Protein AF-F6ZXH0-F1 (afdb_monomer_lite)

Organism: Ciona intestinalis (NCBI:txid7719)

Structure (mmCIF, N/CA/C/O backbone):
data_AF-F6ZXH0-F1
#
_entry.id   AF-F6ZXH0-F1
#
loop_
_atom_site.group_PDB
_atom_site.id
_atom_site.type_symbol
_atom_site.label_atom_id
_atom_site.label_alt_id
_atom_site.label_comp_id
_atom_site.label_asym_id
_atom_site.label_entity_id
_atom_site.label_seq_id
_atom_site.pdbx_PDB_ins_code
_atom_site.Cartn_x
_atom_site.Cartn_y
_atom_site.Cartn_z
_atom_site.occupancy
_atom_site.B_iso_or_equiv
_atom_site.auth_seq_id
_atom_site.auth_comp_id
_atom_site.auth_asym_id
_atom_site.auth_atom_id
_atom_site.pdbx_PDB_model_num
ATOM 1 N N . MET A 1 1 ? -51.325 -13.889 96.161 1.00 37.56 1 MET A N 1
ATOM 2 C CA . MET A 1 1 ? -52.382 -12.959 95.705 1.00 37.56 1 MET A CA 1
ATOM 3 C C . MET A 1 1 ? -51.745 -11.975 94.732 1.00 37.56 1 MET A C 1
ATOM 5 O O . MET A 1 1 ? -50.889 -11.212 95.138 1.00 37.56 1 MET A O 1
ATOM 9 N N . ILE A 1 2 ? -51.831 -12.298 93.442 1.00 33.78 2 ILE A N 1
ATOM 10 C CA . ILE A 1 2 ? -52.535 -11.530 92.397 1.00 33.78 2 ILE A CA 1
ATOM 11 C C . ILE A 1 2 ? -51.815 -10.229 92.013 1.00 33.78 2 ILE A C 1
ATOM 13 O O . ILE A 1 2 ? -51.919 -9.197 92.667 1.00 33.78 2 ILE A O 1
ATOM 17 N N . ASP A 1 3 ? -51.134 -10.343 90.876 1.00 36.78 3 ASP A N 1
ATOM 18 C CA . ASP A 1 3 ? -50.750 -9.292 89.943 1.00 36.78 3 ASP A CA 1
ATOM 19 C C . ASP A 1 3 ? -51.967 -8.467 89.486 1.00 36.78 3 ASP A C 1
ATOM 21 O O . ASP A 1 3 ? -52.966 -9.040 89.048 1.00 36.78 3 ASP A O 1
ATOM 25 N N . ARG A 1 4 ? -51.855 -7.132 89.552 1.00 37.38 4 ARG A N 1
ATOM 26 C CA . ARG A 1 4 ? -52.453 -6.188 88.589 1.00 37.38 4 ARG A CA 1
ATOM 27 C C . ARG A 1 4 ? -51.582 -4.931 88.486 1.00 37.38 4 ARG A C 1
ATOM 29 O O . ARG A 1 4 ? -51.862 -3.911 89.116 1.00 37.38 4 ARG A O 1
ATOM 36 N N . ARG A 1 5 ? -50.544 -4.962 87.643 1.00 39.25 5 ARG A N 1
ATOM 37 C CA . ARG A 1 5 ? -49.973 -3.724 87.074 1.00 39.25 5 ARG A CA 1
ATOM 38 C C . ARG A 1 5 ? -51.022 -3.036 86.200 1.00 39.25 5 ARG A C 1
ATOM 40 O O . ARG A 1 5 ? -51.391 -3.530 85.138 1.00 39.25 5 ARG A O 1
ATOM 47 N N . SER A 1 6 ? -51.496 -1.877 86.651 1.00 37.09 6 SER A N 1
ATOM 48 C CA . SER A 1 6 ? -52.386 -1.020 85.871 1.00 37.09 6 SER A CA 1
ATOM 49 C C . SER A 1 6 ? -51.636 -0.401 84.686 1.00 37.09 6 SER A C 1
ATOM 51 O O . SER A 1 6 ? -50.610 0.265 84.836 1.00 37.09 6 SER A O 1
ATOM 53 N N . LYS A 1 7 ? -52.175 -0.665 83.498 1.00 45.56 7 LYS A N 1
ATOM 54 C CA . LYS A 1 7 ? -51.788 -0.164 82.177 1.00 45.56 7 LYS A CA 1
ATOM 55 C C . LYS A 1 7 ? -51.922 1.370 82.158 1.00 45.56 7 LYS A C 1
ATOM 57 O O . LYS A 1 7 ? -53.038 1.878 82.207 1.00 45.56 7 LYS A O 1
ATOM 62 N N . LYS A 1 8 ? -50.822 2.123 82.033 1.00 41.47 8 LYS A N 1
ATOM 63 C CA . LYS A 1 8 ? -50.876 3.523 81.569 1.00 41.47 8 LYS A CA 1
ATOM 64 C C . LYS A 1 8 ? -50.443 3.568 80.109 1.00 41.47 8 LYS A C 1
ATOM 66 O O . LYS A 1 8 ? -49.284 3.344 79.782 1.00 41.47 8 LYS A O 1
ATOM 71 N N . SER A 1 9 ? -51.427 3.795 79.245 1.00 40.31 9 SER A N 1
ATOM 72 C CA . SER A 1 9 ? -51.267 4.027 77.814 1.00 40.31 9 SER A CA 1
ATOM 73 C C . SER A 1 9 ? -50.386 5.258 77.595 1.00 40.31 9 SER A C 1
ATOM 75 O O . SER A 1 9 ? -50.786 6.366 77.944 1.00 40.31 9 SER A O 1
ATOM 77 N N . GLY A 1 10 ? -49.185 5.071 77.048 1.00 42.03 10 GLY A N 1
ATOM 78 C CA . GLY A 1 10 ? -48.350 6.176 76.592 1.00 42.03 10 GLY A CA 1
ATOM 79 C C . GLY A 1 10 ? -48.995 6.828 75.373 1.00 42.03 10 GLY A C 1
ATOM 80 O O . GLY A 1 10 ? -49.080 6.210 74.316 1.00 42.03 10 GLY A O 1
ATOM 81 N N . GLN A 1 11 ? -49.471 8.063 75.515 1.00 43.41 11 GLN A N 1
ATOM 82 C CA . GLN A 1 11 ? -49.760 8.911 74.365 1.00 43.41 11 GLN A CA 1
ATOM 83 C C . GLN A 1 11 ? -48.425 9.293 73.728 1.00 43.41 11 GLN A C 1
ATOM 85 O O . GLN A 1 11 ? -47.619 10.017 74.307 1.00 43.41 11 GLN A O 1
ATOM 90 N N . VAL A 1 12 ? -48.178 8.763 72.536 1.00 46.53 12 VAL A N 1
ATOM 91 C CA . VAL A 1 12 ? -47.094 9.221 71.673 1.00 46.53 12 VAL A CA 1
ATOM 92 C C . VAL A 1 12 ? -47.451 10.646 71.241 1.00 46.53 12 VAL A C 1
ATOM 94 O O . VAL A 1 12 ? -48.442 10.848 70.544 1.00 46.53 12 VAL A O 1
ATOM 97 N N . CYS A 1 13 ? -46.683 11.645 71.686 1.00 43.19 13 CYS A N 1
ATOM 98 C CA . CYS A 1 13 ? -46.836 13.029 71.237 1.00 43.19 13 CYS A CA 1
ATOM 99 C C . CYS A 1 13 ? -46.564 13.114 69.730 1.00 43.19 13 CYS A C 1
ATOM 101 O O . CYS A 1 13 ? -45.414 13.142 69.290 1.00 43.19 13 CYS A O 1
ATOM 103 N N . MET A 1 14 ? -47.631 13.176 68.938 1.00 44.69 14 MET A N 1
ATOM 104 C CA . MET A 1 14 ? -47.572 13.449 67.509 1.00 44.69 14 MET A CA 1
ATOM 105 C C . MET A 1 14 ? -47.245 14.943 67.343 1.00 44.69 14 MET A C 1
ATOM 107 O O . MET A 1 14 ? -48.112 15.803 67.478 1.00 44.69 14 MET A O 1
ATOM 111 N N . ARG A 1 15 ? -45.959 15.280 67.173 1.00 58.59 15 ARG A N 1
ATOM 112 C CA . ARG A 1 15 ? -45.514 16.667 66.959 1.00 58.59 15 ARG A CA 1
ATOM 113 C C . ARG A 1 15 ? -46.148 17.195 65.668 1.00 58.59 15 ARG A C 1
ATOM 115 O O . ARG A 1 15 ? -45.876 16.660 64.598 1.00 58.59 15 ARG A O 1
ATOM 122 N N . SER A 1 16 ? -46.978 18.234 65.776 1.00 54.34 16 SER A N 1
ATOM 123 C CA . SER A 1 16 ? -47.500 18.978 64.623 1.00 54.34 16 SER A CA 1
ATOM 124 C C . SER A 1 16 ? -46.324 19.551 63.828 1.00 54.34 16 SER A C 1
ATOM 126 O O . SER A 1 16 ? -45.553 20.365 64.338 1.00 54.34 16 SER A O 1
ATOM 128 N N . LEU A 1 17 ? -46.136 19.068 62.603 1.00 61.69 17 LEU A N 1
ATOM 129 C CA . LEU A 1 17 ? -45.121 19.573 61.685 1.00 61.69 17 LEU A CA 1
ATOM 130 C C . LEU A 1 17 ? -45.626 20.906 61.110 1.00 61.69 17 LEU A C 1
ATOM 132 O O . LEU A 1 17 ? -46.666 20.947 60.462 1.00 61.69 17 LEU A O 1
ATOM 136 N N . ASN A 1 18 ? -44.906 22.005 61.361 1.00 77.44 18 ASN A N 1
ATOM 137 C CA . ASN A 1 18 ? -45.219 23.321 60.788 1.00 77.44 18 ASN A CA 1
ATOM 138 C C . ASN A 1 18 ? -45.098 23.267 59.247 1.00 77.44 18 ASN A C 1
ATOM 140 O O . ASN A 1 18 ? -44.244 22.549 58.727 1.00 77.44 18 ASN A O 1
ATOM 144 N N . LEU A 1 19 ? -45.904 24.051 58.521 1.00 79.06 19 LEU A N 1
ATOM 145 C CA . LEU A 1 19 ? -45.857 24.208 57.062 1.00 79.06 19 LEU A CA 1
ATOM 146 C C . LEU A 1 19 ? -44.428 24.446 56.538 1.00 79.06 19 LEU A C 1
ATOM 148 O O . LEU A 1 19 ? -44.027 23.831 55.554 1.00 79.06 19 LEU A O 1
ATOM 152 N N . ASN A 1 20 ? -43.620 25.235 57.255 1.00 77.38 20 ASN A N 1
ATOM 153 C CA . ASN A 1 20 ? -42.203 25.455 56.927 1.00 77.38 20 ASN A CA 1
ATOM 154 C C . ASN A 1 20 ? -41.361 24.173 57.045 1.00 77.38 20 ASN A C 1
ATOM 156 O O . ASN A 1 20 ? -40.460 23.939 56.244 1.00 77.38 20 ASN A O 1
ATOM 160 N N . SER A 1 21 ? -41.672 23.317 58.023 1.00 81.12 21 SER A N 1
ATOM 161 C CA . SER A 1 21 ? -41.010 22.022 58.206 1.00 81.12 21 SER A CA 1
ATOM 162 C C . SER A 1 21 ? -41.387 21.035 57.100 1.00 81.12 21 SER A C 1
ATOM 164 O O . SER A 1 21 ? -40.547 20.239 56.696 1.00 81.12 21 SER A O 1
ATOM 166 N N . LEU A 1 22 ? -42.621 21.094 56.588 1.00 84.56 22 LEU A N 1
ATOM 167 C CA . LEU A 1 22 ? -43.062 20.280 55.453 1.00 84.56 22 LEU A CA 1
ATOM 168 C C . LEU A 1 22 ? -42.420 20.754 54.137 1.00 84.56 22 LEU A C 1
ATOM 170 O O . LEU A 1 22 ? -41.945 19.932 53.359 1.00 84.56 22 LEU A O 1
ATOM 174 N N . LEU A 1 23 ? -42.336 22.073 53.927 1.00 86.25 23 LEU A N 1
ATOM 175 C CA . LEU A 1 23 ? -41.650 22.693 52.786 1.00 86.25 23 LEU A CA 1
ATOM 176 C C . LEU A 1 23 ? -40.163 22.317 52.728 1.00 86.25 23 LEU A C 1
ATOM 178 O O . LEU A 1 23 ? -39.671 21.963 51.659 1.00 86.25 23 LEU A O 1
ATOM 182 N N . LEU A 1 24 ? -39.460 22.325 53.867 1.00 85.69 24 LEU A N 1
ATOM 183 C CA . LEU A 1 24 ? -38.062 21.886 53.939 1.00 85.69 24 LEU A CA 1
ATOM 184 C C . LEU A 1 24 ? -37.903 20.405 53.587 1.00 85.69 24 LEU A C 1
ATOM 186 O O . LEU A 1 24 ? -36.995 20.053 52.839 1.00 85.69 24 LEU A O 1
ATOM 190 N N . VAL A 1 25 ? -38.794 19.540 54.080 1.00 86.94 25 VAL A N 1
ATOM 191 C CA . VAL A 1 25 ? -38.765 18.106 53.751 1.00 86.94 25 VAL A CA 1
ATOM 192 C C . VAL A 1 25 ? -38.998 17.888 52.255 1.00 86.94 25 VAL A C 1
ATOM 194 O O . VAL A 1 25 ? -38.256 17.133 51.634 1.00 86.94 25 VAL A O 1
ATOM 197 N N . LEU A 1 26 ? -39.967 18.581 51.651 1.00 87.00 26 LEU A N 1
ATOM 198 C CA . LEU A 1 26 ? -40.228 18.497 50.211 1.00 87.00 26 LEU A CA 1
ATOM 199 C C . LEU A 1 26 ? -39.053 19.015 49.373 1.00 87.00 26 LEU A C 1
ATOM 201 O O . LEU A 1 26 ? -38.702 18.383 48.380 1.00 87.00 26 LEU A O 1
ATOM 205 N N . PHE A 1 27 ? -38.411 20.112 49.783 1.00 87.62 27 PHE A N 1
ATOM 206 C CA . PHE A 1 27 ? -37.230 20.647 49.101 1.00 87.62 27 PHE A CA 1
ATOM 207 C C . PHE A 1 27 ? -36.048 19.673 49.172 1.00 87.62 27 PHE A C 1
ATOM 209 O O . PHE A 1 27 ? -35.413 19.395 48.161 1.00 87.62 27 PHE A O 1
ATOM 216 N N . VAL A 1 28 ? -35.793 19.090 50.347 1.00 87.00 28 VAL A N 1
ATOM 217 C CA . VAL A 1 28 ? -34.741 18.079 50.536 1.00 87.00 28 VAL A CA 1
ATOM 218 C C . VAL A 1 28 ? -35.021 16.843 49.685 1.00 87.00 28 VAL A C 1
ATOM 220 O O . VAL A 1 28 ? -34.109 16.354 49.027 1.00 87.00 28 VAL A O 1
ATOM 223 N N . LEU A 1 29 ? -36.267 16.359 49.651 1.00 85.62 29 LEU A N 1
ATOM 224 C CA . LEU A 1 29 ? -36.657 15.226 48.809 1.00 85.62 29 LEU A CA 1
ATOM 225 C C . LEU A 1 29 ? -36.516 15.548 47.318 1.00 85.62 29 LEU A C 1
ATOM 227 O O . LEU A 1 29 ? -35.994 14.717 46.584 1.00 85.62 29 LEU A O 1
ATOM 231 N N . ALA A 1 30 ? -36.909 16.744 46.873 1.00 84.88 30 ALA A N 1
ATOM 232 C CA . ALA A 1 30 ? -36.734 17.178 45.488 1.00 84.88 30 ALA A CA 1
ATOM 233 C C . ALA A 1 30 ? -35.248 17.239 45.097 1.00 84.88 30 ALA A C 1
ATOM 235 O O . ALA A 1 30 ? -34.864 16.668 44.080 1.00 84.88 30 ALA A O 1
ATOM 236 N N . VAL A 1 31 ? -34.394 17.819 45.947 1.00 82.62 31 VAL A N 1
ATOM 237 C CA . VAL A 1 31 ? -32.934 17.852 45.743 1.00 82.62 31 VAL A CA 1
ATOM 238 C C . VAL A 1 31 ? -32.338 16.440 45.732 1.00 82.62 31 VAL A C 1
ATOM 240 O O . VAL A 1 31 ? -31.474 16.140 44.912 1.00 82.62 31 VAL A O 1
ATOM 243 N N . PHE A 1 32 ? -32.810 15.540 46.600 1.00 78.88 32 PHE A N 1
ATOM 244 C CA . PHE A 1 32 ? -32.364 14.143 46.631 1.00 78.88 32 PHE A CA 1
ATOM 245 C C . PHE A 1 32 ? -32.786 13.381 45.365 1.00 78.88 32 PHE A C 1
ATOM 247 O O . PHE A 1 32 ? -32.007 12.597 44.817 1.00 78.88 32 PHE A O 1
ATOM 254 N N . VAL A 1 33 ? -33.998 13.644 44.866 1.00 74.12 33 VAL A N 1
ATOM 255 C CA . VAL A 1 33 ? -34.505 13.106 43.598 1.00 74.12 33 VAL A CA 1
ATOM 256 C C . VAL A 1 33 ? -33.671 13.634 42.430 1.00 74.12 33 VAL A C 1
ATOM 258 O O . VAL A 1 33 ? -33.213 12.830 41.621 1.00 74.12 33 VAL A O 1
ATOM 261 N N . GLU A 1 34 ? -33.377 14.930 42.354 1.00 70.56 34 GLU A N 1
ATOM 262 C CA . GLU A 1 34 ? -32.503 15.493 41.313 1.00 70.56 34 GLU A CA 1
ATOM 263 C C . GLU A 1 34 ? -31.079 14.920 41.371 1.00 70.56 34 GLU A C 1
ATOM 265 O O . GLU A 1 34 ? -30.525 14.523 40.344 1.00 70.56 34 GLU A O 1
ATOM 270 N N . TY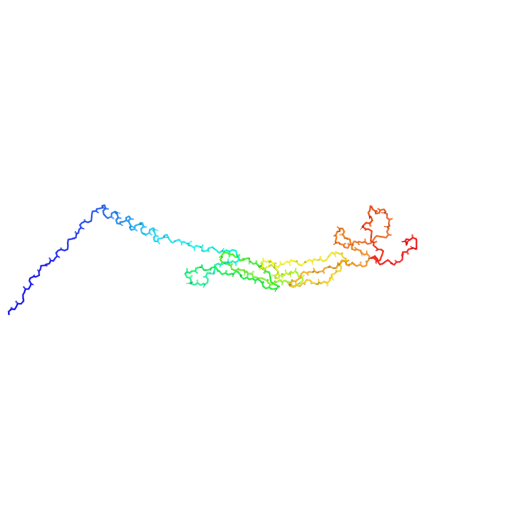R A 1 35 ? -30.517 14.771 42.574 1.00 67.69 35 TYR A N 1
ATOM 271 C CA . TYR A 1 35 ? -29.199 14.169 42.776 1.00 67.69 35 TYR A CA 1
ATOM 272 C C . TYR A 1 35 ? -29.161 12.699 42.331 1.00 67.69 35 TYR A C 1
ATOM 274 O O . TYR A 1 35 ? -28.251 12.294 41.608 1.00 67.69 35 TYR A O 1
ATOM 282 N N . SER A 1 36 ? -30.178 11.907 42.684 1.00 68.88 36 SER A N 1
ATOM 283 C CA . SER A 1 36 ? -30.280 10.495 42.277 1.00 68.88 36 SER A CA 1
ATOM 284 C C . SER A 1 36 ? -30.507 10.300 40.769 1.00 68.88 36 SER A C 1
ATOM 286 O O . SER A 1 36 ? -30.068 9.294 40.210 1.00 68.88 36 SER A O 1
ATOM 288 N N . ASN A 1 37 ? -31.121 11.277 40.091 1.00 62.72 37 ASN A N 1
ATOM 289 C CA . ASN A 1 37 ? -31.284 11.285 38.633 1.00 62.72 37 ASN A CA 1
ATOM 290 C C . ASN A 1 37 ? -30.023 11.756 37.887 1.00 62.72 37 ASN A C 1
ATOM 292 O O . ASN A 1 37 ? -29.866 11.470 36.697 1.00 62.72 37 ASN A O 1
ATOM 296 N N . SER A 1 38 ? -29.085 12.418 38.569 1.00 61.69 38 SER A N 1
ATOM 297 C CA . SER A 1 38 ? -27.783 12.785 38.009 1.00 61.69 38 SER A CA 1
ATOM 298 C C . SER A 1 38 ? -26.814 11.595 38.017 1.00 61.69 38 SER A C 1
ATOM 300 O O . SER A 1 38 ? -25.806 11.581 38.711 1.00 61.69 38 SER A O 1
ATOM 302 N N . SER A 1 39 ? -27.098 10.553 37.229 1.00 62.09 39 SER A N 1
ATOM 303 C CA . SER A 1 39 ? -26.085 9.527 36.944 1.00 62.09 39 SER A CA 1
ATOM 304 C C . SER A 1 39 ? -24.968 10.162 36.107 1.00 62.09 39 SER A C 1
ATOM 306 O O . SER A 1 39 ? -25.207 10.485 34.938 1.00 62.09 39 SER A O 1
ATOM 308 N N . PRO A 1 40 ? -23.734 10.331 36.624 1.00 56.81 40 PRO A N 1
ATOM 309 C CA . PRO A 1 40 ? -22.645 10.783 35.787 1.00 56.81 40 PRO A CA 1
ATOM 310 C C . PRO A 1 40 ? -22.318 9.630 34.841 1.00 56.81 40 PRO A C 1
ATOM 312 O O . PRO A 1 40 ? -21.764 8.603 35.238 1.00 56.81 40 PRO A O 1
ATOM 315 N N . SER A 1 41 ? -22.673 9.781 33.566 1.00 58.88 41 SER A N 1
ATOM 316 C CA . SER A 1 41 ? -22.161 8.931 32.498 1.00 58.88 41 SER A CA 1
ATOM 317 C C . SER A 1 41 ? -20.645 9.142 32.416 1.00 58.88 41 SER A C 1
ATOM 319 O O . SER A 1 41 ? -20.158 9.929 31.605 1.00 58.88 41 SER A O 1
ATOM 321 N N . TYR A 1 42 ? -19.882 8.432 33.251 1.00 61.16 42 TYR A N 1
ATOM 322 C CA . TYR A 1 42 ? -18.433 8.299 33.119 1.00 61.16 42 TYR A CA 1
ATOM 323 C C . TYR A 1 42 ? -18.161 7.490 31.845 1.00 61.16 42 TYR A C 1
ATOM 325 O O . TYR A 1 42 ? -17.951 6.272 31.864 1.00 61.16 42 TYR A O 1
ATOM 333 N N . ALA A 1 43 ? -18.272 8.148 30.692 1.00 66.25 43 ALA A N 1
ATOM 334 C CA . ALA A 1 43 ? -17.843 7.599 29.422 1.00 66.25 43 ALA A CA 1
ATOM 335 C C . ALA A 1 43 ? -16.322 7.451 29.509 1.00 66.25 43 ALA A C 1
ATOM 337 O O . ALA A 1 43 ? -15.582 8.424 29.379 1.00 66.25 43 ALA A O 1
ATOM 338 N N . VAL A 1 44 ? -15.861 6.237 29.814 1.00 76.12 44 VAL A N 1
ATOM 339 C CA . VAL A 1 44 ? -14.433 5.936 29.882 1.00 76.12 44 VAL A CA 1
ATOM 340 C C . VAL A 1 44 ? -13.833 6.208 28.510 1.00 76.12 44 VAL A C 1
ATOM 342 O O . VAL A 1 44 ? -14.266 5.644 27.506 1.00 76.12 44 VAL A O 1
ATOM 345 N N . ARG A 1 45 ? -12.864 7.123 28.479 1.00 86.81 45 ARG A N 1
ATOM 346 C CA . ARG A 1 45 ? -12.124 7.485 27.277 1.00 86.81 45 ARG A CA 1
ATOM 347 C C . ARG A 1 45 ? -10.769 6.800 27.323 1.00 86.81 45 ARG A C 1
ATOM 349 O O . ARG A 1 45 ? -9.995 7.006 28.253 1.00 86.81 45 ARG A O 1
ATOM 356 N N . CYS A 1 46 ? -10.494 5.997 26.312 1.00 89.19 46 CYS A N 1
ATOM 357 C CA . CYS A 1 46 ? -9.277 5.223 26.197 1.00 89.19 46 CYS A CA 1
ATOM 358 C C . CYS A 1 46 ? -8.166 5.991 25.468 1.00 89.19 46 CYS A C 1
ATOM 360 O O . CYS A 1 46 ? -8.449 6.804 24.575 1.00 89.19 46 CYS A O 1
ATOM 362 N N . PRO A 1 47 ? -6.894 5.742 25.831 1.00 91.44 47 PRO A N 1
ATOM 363 C CA . PRO A 1 47 ? -5.751 6.262 25.092 1.00 91.44 47 PRO A CA 1
ATOM 364 C C . PRO A 1 47 ? -5.692 5.669 23.676 1.00 91.44 47 PRO A C 1
ATOM 366 O O . PRO A 1 47 ? -6.366 4.689 23.355 1.00 91.44 47 PRO A O 1
ATOM 369 N N . ARG A 1 48 ? -4.868 6.262 22.802 1.00 89.88 48 ARG A N 1
ATOM 370 C CA . ARG A 1 48 ? -4.669 5.747 21.437 1.00 89.88 48 ARG A CA 1
ATOM 371 C C . ARG A 1 48 ? -4.181 4.297 21.474 1.00 89.88 48 ARG A C 1
ATOM 373 O O . ARG A 1 48 ? -3.303 3.960 22.260 1.00 89.88 48 ARG A O 1
ATOM 380 N N . GLY A 1 49 ? -4.734 3.468 20.591 1.00 89.44 49 GLY A N 1
ATOM 381 C CA . GLY A 1 49 ? -4.434 2.036 20.553 1.00 89.44 49 GLY A CA 1
ATOM 382 C C . GLY A 1 49 ? -5.256 1.197 21.533 1.00 89.44 49 GLY A C 1
ATOM 383 O O . GLY A 1 49 ? -4.994 0.002 21.634 1.00 89.44 49 GLY A O 1
ATOM 384 N N . TYR A 1 50 ? -6.254 1.788 22.203 1.00 91.75 50 TYR A N 1
ATOM 385 C CA . TYR A 1 50 ? -7.199 1.083 23.063 1.00 91.75 50 TYR A CA 1
ATOM 386 C C . TYR A 1 50 ? -8.645 1.524 22.796 1.00 91.75 50 TYR A C 1
ATOM 388 O O . TYR A 1 50 ? -8.890 2.673 22.424 1.00 91.75 50 TYR A O 1
ATOM 396 N N . TYR A 1 51 ? -9.601 0.631 23.052 1.00 90.12 51 TYR A N 1
ATOM 397 C CA . TYR A 1 51 ? -11.038 0.901 22.991 1.00 90.12 51 TYR A CA 1
ATOM 398 C C . TYR A 1 51 ? -11.760 0.338 24.217 1.00 90.12 51 TYR A C 1
ATOM 400 O O . TYR A 1 51 ? -11.239 -0.511 24.937 1.00 90.12 51 TYR A O 1
ATOM 408 N N . THR A 1 52 ? -12.974 0.811 24.473 1.00 88.56 52 THR A N 1
ATOM 409 C CA . THR A 1 52 ? -13.836 0.272 25.527 1.00 88.56 52 THR A CA 1
ATOM 410 C C . THR A 1 52 ? -14.669 -0.871 24.963 1.00 88.56 52 THR A C 1
ATOM 412 O O . THR A 1 52 ? -15.507 -0.649 24.084 1.00 88.56 52 THR A O 1
ATOM 415 N N . ASN A 1 53 ? -14.492 -2.079 25.496 1.00 82.56 53 ASN A N 1
ATOM 416 C CA . ASN A 1 53 ? -15.350 -3.208 25.153 1.00 82.56 53 ASN A CA 1
ATOM 417 C C . ASN A 1 53 ? -16.660 -3.132 25.959 1.00 82.56 53 ASN A C 1
ATOM 419 O O . ASN A 1 53 ? -16.638 -3.131 27.188 1.00 82.56 53 ASN A O 1
ATOM 423 N N . ARG A 1 54 ? -17.805 -3.055 25.268 1.00 71.62 54 ARG A N 1
ATOM 424 C CA . ARG A 1 54 ? -19.145 -3.035 25.889 1.00 71.62 54 ARG A CA 1
ATOM 425 C C . ARG A 1 54 ? -19.703 -4.435 26.173 1.00 71.62 54 ARG A C 1
ATOM 427 O O . ARG A 1 54 ? -20.755 -4.539 26.789 1.00 71.62 54 ARG A O 1
ATOM 434 N N . ALA A 1 55 ? -19.029 -5.489 25.710 1.00 66.88 55 ALA A N 1
ATOM 435 C CA . ALA A 1 55 ? -19.518 -6.865 25.767 1.00 66.88 55 ALA A CA 1
ATOM 436 C C . ALA A 1 55 ? -19.387 -7.524 27.150 1.00 66.88 55 ALA A C 1
ATOM 438 O O . ALA A 1 55 ? -19.983 -8.572 27.371 1.00 66.88 55 ALA A O 1
ATOM 439 N N . HIS A 1 56 ? -18.650 -6.926 28.090 1.00 55.12 56 HIS A N 1
ATOM 440 C CA . HIS A 1 56 ? -18.595 -7.420 29.463 1.00 55.12 56 HIS A CA 1
ATOM 441 C C . HIS A 1 56 ? -19.485 -6.568 30.363 1.00 55.12 56 HIS A C 1
ATOM 443 O O . HIS A 1 56 ? -19.305 -5.354 30.452 1.00 55.12 56 HIS A O 1
ATOM 449 N N . SER A 1 57 ? -20.386 -7.228 31.093 1.00 54.62 57 SER A N 1
ATOM 450 C CA . SER A 1 57 ? -21.144 -6.705 32.240 1.00 54.62 57 SER A CA 1
ATOM 451 C C . SER A 1 57 ? -20.241 -6.322 33.427 1.00 54.62 57 SER A C 1
ATOM 453 O O . SER A 1 57 ? -20.641 -6.416 34.586 1.00 54.62 57 SER A O 1
ATOM 455 N N . ASP A 1 58 ? -18.988 -5.965 33.152 1.00 60.06 58 ASP A N 1
ATOM 456 C CA . ASP A 1 58 ? -18.003 -5.570 34.134 1.00 60.06 58 ASP A CA 1
ATOM 457 C C . ASP A 1 58 ? -18.209 -4.078 34.403 1.00 60.06 58 ASP A C 1
ATOM 459 O O . ASP A 1 58 ? -18.074 -3.222 33.524 1.00 60.06 58 ASP A O 1
ATOM 463 N N . VAL A 1 59 ? -18.579 -3.772 35.643 1.00 60.97 59 VAL A N 1
ATOM 464 C CA . VAL A 1 59 ? -18.864 -2.420 36.151 1.00 60.97 59 VAL A CA 1
ATOM 465 C C . VAL A 1 59 ? -17.677 -1.472 35.915 1.00 60.97 59 VAL A C 1
ATOM 467 O O . VAL A 1 59 ? -17.832 -0.251 35.861 1.00 60.97 59 VAL A O 1
ATOM 470 N N . ARG A 1 60 ? -16.480 -2.023 35.689 1.00 63.91 60 ARG A N 1
ATOM 471 C CA . ARG A 1 60 ? -15.308 -1.285 35.228 1.00 63.91 60 ARG A CA 1
ATOM 472 C C . ARG A 1 60 ? -15.205 -1.390 33.708 1.00 63.91 60 ARG A C 1
ATOM 474 O O . ARG A 1 60 ? -14.591 -2.314 33.187 1.00 63.91 60 ARG A O 1
ATOM 481 N N . ARG A 1 61 ? -15.746 -0.394 32.998 1.00 67.00 61 ARG A N 1
ATOM 482 C CA . ARG A 1 61 ? -15.427 -0.121 31.582 1.00 67.00 61 ARG A CA 1
ATOM 483 C C . ARG A 1 61 ? -13.900 -0.026 31.436 1.00 67.00 61 ARG A C 1
ATOM 485 O O . ARG A 1 61 ? -13.316 1.008 31.748 1.00 67.00 61 ARG A O 1
ATOM 492 N N . ARG A 1 62 ? -13.243 -1.120 31.043 1.00 78.94 62 ARG A N 1
ATOM 493 C CA . ARG A 1 62 ? -11.783 -1.193 30.888 1.00 78.94 62 ARG A CA 1
ATOM 494 C C . ARG A 1 62 ? -11.394 -0.949 29.436 1.00 78.94 62 ARG A C 1
ATOM 496 O O . ARG A 1 62 ? -12.061 -1.408 28.510 1.00 78.94 62 ARG A O 1
ATOM 503 N N . CYS A 1 63 ? -10.282 -0.245 29.265 1.00 87.88 63 CYS A N 1
ATOM 504 C CA . CYS A 1 63 ? -9.648 -0.057 27.972 1.00 87.88 63 CYS A CA 1
ATOM 505 C C . CYS A 1 63 ? -8.907 -1.332 27.575 1.00 87.88 63 CYS A C 1
ATOM 507 O O . CYS A 1 63 ? -7.991 -1.762 28.273 1.00 87.88 63 CYS A O 1
ATOM 509 N N . VAL A 1 64 ? -9.305 -1.921 26.454 1.00 90.50 64 VAL A N 1
ATOM 510 C CA . VAL A 1 64 ? -8.670 -3.096 25.854 1.00 90.50 64 VAL A CA 1
ATOM 511 C C . VAL A 1 64 ? -7.850 -2.673 24.634 1.00 90.50 64 VAL A C 1
ATOM 513 O O . VAL A 1 64 ? -8.241 -1.725 23.948 1.00 90.50 64 VAL A O 1
ATOM 516 N N . PRO A 1 65 ? -6.692 -3.306 24.376 1.00 91.88 65 PRO A N 1
ATOM 517 C CA . PRO A 1 65 ? -5.856 -2.951 23.238 1.00 91.88 65 PRO A CA 1
ATOM 518 C C . PRO A 1 65 ? -6.582 -3.250 21.927 1.00 91.88 65 PRO A C 1
ATOM 520 O O . PRO A 1 65 ? -7.275 -4.258 21.803 1.00 91.88 65 PRO A O 1
ATOM 523 N N . CYS A 1 66 ? -6.401 -2.378 20.941 1.00 92.44 66 CYS A N 1
ATOM 524 C CA . CYS A 1 66 ? -6.957 -2.577 19.611 1.00 92.44 66 CYS A CA 1
ATOM 525 C C . CYS A 1 66 ? -6.303 -3.776 18.923 1.00 92.44 66 CYS A C 1
ATOM 527 O O . CYS A 1 66 ? -5.079 -3.959 18.976 1.00 92.44 66 CYS A O 1
ATOM 529 N N . TYR A 1 67 ? -7.109 -4.526 18.185 1.00 91.69 67 TYR A N 1
ATOM 530 C CA . TYR A 1 67 ? -6.645 -5.585 17.314 1.00 91.69 67 TYR A CA 1
ATOM 531 C C . TYR A 1 67 ? -5.690 -5.038 16.242 1.00 91.69 67 TYR A C 1
ATOM 533 O O . TYR A 1 67 ? -5.890 -3.950 15.683 1.00 91.69 67 TYR A O 1
ATOM 541 N N . ARG A 1 68 ? -4.627 -5.802 15.966 1.00 91.75 68 ARG A N 1
ATOM 542 C CA . ARG A 1 68 ? -3.625 -5.508 14.934 1.00 91.75 68 ARG A CA 1
ATOM 543 C C . ARG A 1 68 ? -3.847 -6.443 13.757 1.00 91.75 68 ARG A C 1
ATOM 545 O O . ARG A 1 68 ? -3.878 -7.656 13.943 1.00 91.75 68 ARG A O 1
ATOM 552 N N . CYS A 1 69 ? -3.967 -5.881 12.557 1.00 91.94 69 CYS A N 1
ATOM 553 C CA . CYS A 1 69 ? -4.177 -6.694 11.367 1.00 91.94 69 CYS A CA 1
ATOM 554 C C . CYS A 1 69 ? -2.937 -7.555 11.062 1.00 91.94 69 CYS A C 1
ATOM 556 O O . CYS A 1 69 ? -1.813 -7.047 11.147 1.00 91.94 69 CYS A O 1
ATOM 558 N N . PRO A 1 70 ? -3.124 -8.843 10.726 1.00 91.12 70 PRO A N 1
ATOM 559 C CA . PRO A 1 70 ? -2.028 -9.731 10.355 1.00 91.12 70 PRO A CA 1
ATOM 560 C C . PRO A 1 70 ? -1.483 -9.423 8.949 1.00 91.12 70 PRO A C 1
ATOM 562 O O . PRO A 1 70 ? -2.030 -8.609 8.206 1.00 91.12 70 PRO A O 1
ATOM 565 N N . SER A 1 71 ? -0.403 -10.109 8.564 1.00 89.75 71 SER A N 1
ATOM 566 C CA . SER A 1 71 ? 0.161 -10.038 7.208 1.00 89.75 71 SER A CA 1
ATOM 567 C C . SER A 1 71 ? -0.859 -10.326 6.128 1.00 89.75 71 SER A C 1
ATOM 569 O O . SER A 1 71 ? -1.565 -11.326 6.199 1.00 89.75 71 SER A O 1
ATOM 571 N N . GLY A 1 72 ? -0.886 -9.475 5.103 1.00 91.50 72 GLY A N 1
ATOM 572 C CA . GLY A 1 72 ? -1.841 -9.600 4.009 1.00 91.50 72 GLY A CA 1
ATOM 573 C C . GLY A 1 72 ? -3.221 -9.031 4.317 1.00 91.50 72 GLY A C 1
ATOM 574 O O . GLY A 1 72 ? -4.111 -9.150 3.479 1.00 91.50 72 GLY A O 1
ATOM 575 N N . TYR A 1 73 ? -3.398 -8.398 5.481 1.00 93.94 73 TYR A N 1
ATOM 576 C CA . TYR A 1 73 ? -4.633 -7.730 5.868 1.00 93.94 73 TYR A CA 1
ATOM 577 C C . TYR A 1 73 ? -4.392 -6.248 6.144 1.00 93.94 73 TYR A C 1
ATOM 579 O O . TYR A 1 73 ? -3.438 -5.858 6.817 1.00 93.94 73 TYR A O 1
ATOM 587 N N . GLY A 1 74 ? -5.304 -5.419 5.652 1.00 93.50 74 GLY A N 1
ATOM 588 C CA . GLY A 1 74 ? -5.332 -3.985 5.898 1.00 93.50 74 GLY A CA 1
ATOM 589 C C . GLY A 1 74 ? -6.460 -3.588 6.842 1.00 93.50 74 GLY A C 1
ATOM 590 O O . GLY A 1 74 ? -7.429 -4.317 7.041 1.00 93.50 74 GLY A O 1
ATOM 591 N N . VAL A 1 75 ? -6.357 -2.394 7.419 1.00 94.12 75 VAL A N 1
ATOM 592 C CA . VAL A 1 75 ? -7.436 -1.801 8.218 1.00 94.12 75 VAL A CA 1
ATOM 593 C C . VAL A 1 75 ? -8.591 -1.371 7.311 1.00 94.12 75 VAL A C 1
ATOM 595 O O . VAL A 1 75 ? -8.478 -0.390 6.581 1.00 94.12 75 VAL A O 1
ATOM 598 N N . ARG A 1 76 ? -9.746 -2.029 7.428 1.00 95.00 76 ARG A N 1
ATOM 599 C CA . ARG A 1 76 ? -10.997 -1.584 6.795 1.00 95.00 76 ARG A CA 1
ATOM 600 C C . ARG A 1 76 ? -11.664 -0.478 7.603 1.00 95.00 76 ARG A C 1
ATOM 602 O O . ARG A 1 76 ? -12.116 0.529 7.047 1.00 95.00 76 ARG A O 1
ATOM 609 N N . ARG A 1 77 ? -11.718 -0.661 8.929 1.00 93.75 77 ARG A N 1
ATOM 610 C CA . ARG A 1 77 ? -12.219 0.330 9.892 1.00 93.75 77 ARG A CA 1
ATOM 611 C C . ARG A 1 77 ? -11.214 0.510 11.029 1.00 93.75 77 ARG A C 1
ATOM 613 O O . ARG A 1 77 ? -10.798 -0.491 11.613 1.00 93.75 77 ARG A O 1
ATOM 620 N N . PRO A 1 78 ? -10.814 1.754 11.335 1.00 92.88 78 PRO A N 1
ATOM 621 C CA . PRO A 1 78 ? -9.859 2.015 12.399 1.00 92.88 78 PRO A CA 1
ATOM 622 C C . PRO A 1 78 ? -10.474 1.742 13.771 1.00 92.88 78 PRO A C 1
ATOM 624 O O . PRO A 1 78 ? -11.688 1.844 13.953 1.00 92.88 78 PRO A O 1
ATOM 627 N N . CYS A 1 79 ? -9.609 1.459 14.740 1.00 92.44 79 CYS A N 1
ATOM 628 C CA . CYS A 1 79 ? -10.001 1.398 16.137 1.00 92.44 79 CYS A CA 1
ATOM 629 C C . CYS A 1 79 ? -10.524 2.761 16.615 1.00 92.44 79 CYS A C 1
ATOM 631 O O . CYS A 1 79 ? -9.929 3.806 16.333 1.00 92.44 79 CYS A O 1
ATOM 633 N N . GLY A 1 80 ? -11.638 2.739 17.338 1.00 90.94 80 GLY A N 1
ATOM 634 C CA . GLY A 1 80 ? -12.284 3.907 17.924 1.00 90.94 80 GLY A CA 1
ATOM 635 C C . GLY A 1 80 ? -12.306 3.833 19.448 1.00 90.94 80 GLY A C 1
ATOM 636 O O . GLY A 1 80 ? -11.713 2.957 20.058 1.00 90.94 80 GLY A O 1
ATOM 637 N N . GLN A 1 81 ? -13.040 4.740 20.089 1.00 89.75 81 GLN A N 1
ATOM 638 C CA . GLN A 1 81 ? -13.197 4.731 21.552 1.00 89.75 81 GLN A CA 1
ATOM 639 C C . GLN A 1 81 ? -14.048 3.559 22.066 1.00 89.75 81 GLN A C 1
ATOM 641 O O . GLN A 1 81 ? -13.898 3.140 23.211 1.00 89.75 81 GLN A O 1
ATOM 646 N N . PHE A 1 82 ? -14.934 3.024 21.223 1.00 87.81 82 PHE A N 1
ATOM 647 C CA . PHE A 1 82 ? -15.910 1.986 21.584 1.00 87.81 82 PHE A CA 1
ATOM 648 C C . PHE A 1 82 ? -15.971 0.839 20.570 1.00 87.81 82 PHE A C 1
ATOM 650 O O . PHE A 1 82 ? -16.873 0.009 20.633 1.00 87.81 82 PHE A O 1
ATOM 657 N N . THR A 1 83 ? -15.060 0.823 19.599 1.00 89.88 83 THR A N 1
ATOM 658 C CA . THR A 1 83 ? -15.053 -0.136 18.493 1.00 89.88 83 THR A CA 1
ATOM 659 C C . THR A 1 83 ? -13.630 -0.586 18.230 1.00 89.88 83 THR A C 1
ATOM 661 O O . THR A 1 83 ? -12.733 0.253 18.142 1.00 89.88 83 THR A O 1
ATOM 664 N N . ASP A 1 84 ? -13.440 -1.887 18.061 1.00 92.62 84 ASP A N 1
ATOM 665 C CA . ASP A 1 84 ? -12.145 -2.447 17.693 1.00 92.62 84 ASP A CA 1
ATOM 666 C C . ASP A 1 84 ? -11.782 -2.151 16.225 1.00 92.62 84 ASP A C 1
ATOM 668 O O . ASP A 1 84 ? -12.622 -1.728 15.421 1.00 92.62 84 ASP A O 1
ATOM 672 N N . THR A 1 85 ? -10.523 -2.397 15.864 1.00 93.44 85 THR A N 1
ATOM 673 C CA . THR A 1 85 ? -10.061 -2.441 14.477 1.00 93.44 85 THR A CA 1
ATOM 674 C C . THR A 1 85 ? -10.785 -3.553 13.721 1.00 93.44 85 THR A C 1
ATOM 676 O O . THR A 1 85 ? -10.829 -4.697 14.165 1.00 93.44 85 THR A O 1
ATOM 679 N N . VAL A 1 86 ? -11.276 -3.246 12.521 1.00 94.25 86 VAL A N 1
ATOM 680 C CA . VAL A 1 86 ? -11.774 -4.261 11.584 1.00 94.25 86 VAL A CA 1
ATOM 681 C C . VAL A 1 86 ? -10.797 -4.377 10.430 1.00 94.25 86 VAL A C 1
ATOM 683 O O . VAL A 1 86 ? -10.530 -3.386 9.745 1.00 94.25 86 VAL A O 1
ATOM 686 N N . CYS A 1 87 ? -10.301 -5.587 10.202 1.00 94.56 87 CYS A N 1
ATOM 687 C CA . CYS A 1 87 ? -9.373 -5.889 9.122 1.00 94.56 87 CYS A CA 1
ATOM 688 C C . CYS A 1 87 ? -10.104 -6.436 7.890 1.00 94.56 87 CYS A C 1
ATOM 690 O O . CYS A 1 87 ? -11.198 -6.991 7.994 1.00 94.56 87 CYS A O 1
ATOM 692 N N . GLU A 1 88 ? -9.488 -6.277 6.727 1.00 94.94 88 GLU A N 1
ATOM 693 C CA . GLU A 1 88 ? -9.895 -6.890 5.463 1.00 94.94 88 GLU A CA 1
ATOM 694 C C . GLU A 1 88 ? -8.686 -7.513 4.778 1.00 94.94 88 GLU A C 1
ATOM 696 O O . GLU A 1 88 ? -7.568 -7.018 4.929 1.00 94.94 88 GLU A O 1
ATOM 701 N N . ALA A 1 89 ? -8.906 -8.604 4.048 1.00 94.94 89 ALA A N 1
ATOM 702 C CA . ALA A 1 89 ? -7.858 -9.223 3.252 1.00 94.94 89 ALA A CA 1
ATOM 703 C C . ALA A 1 89 ? -7.510 -8.321 2.063 1.00 94.94 89 ALA A C 1
ATOM 705 O O . ALA A 1 89 ? -8.398 -7.800 1.384 1.00 94.94 89 ALA A O 1
ATOM 706 N N . CYS A 1 90 ? -6.218 -8.154 1.795 1.00 95.38 90 CYS A N 1
ATOM 707 C CA . CYS A 1 90 ? -5.774 -7.508 0.570 1.00 95.38 90 CYS A CA 1
ATOM 708 C C . CYS A 1 90 ? -5.979 -8.443 -0.633 1.00 95.38 90 CYS A C 1
ATOM 710 O O . CYS A 1 90 ? -6.201 -9.645 -0.488 1.00 95.38 90 CYS A O 1
ATOM 712 N N . THR A 1 91 ? -5.947 -7.883 -1.838 1.00 96.50 91 THR A N 1
ATOM 713 C CA . THR A 1 91 ? -6.199 -8.628 -3.077 1.00 96.50 91 THR A CA 1
ATOM 714 C C . THR A 1 91 ? -4.889 -8.842 -3.819 1.00 96.50 91 THR A C 1
ATOM 716 O O . THR A 1 91 ? -4.242 -7.871 -4.204 1.00 96.50 91 THR A O 1
ATOM 719 N N . VAL A 1 92 ? -4.512 -10.102 -4.057 1.00 94.38 92 VAL A N 1
ATOM 720 C CA . V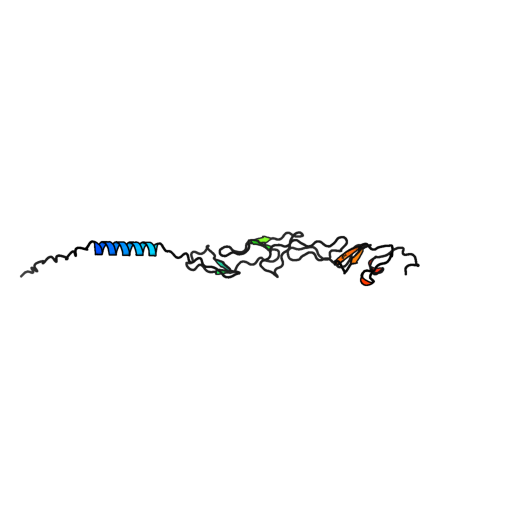AL A 1 92 ? -3.281 -10.460 -4.786 1.00 94.38 92 VAL A CA 1
ATOM 721 C C . VAL A 1 92 ? -3.204 -9.699 -6.113 1.00 94.38 92 VAL A C 1
ATOM 723 O O . VAL A 1 92 ? -4.190 -9.619 -6.843 1.00 94.38 92 VAL A O 1
ATOM 726 N N . GLY A 1 93 ? -2.043 -9.107 -6.406 1.00 92.94 93 GLY A N 1
ATOM 727 C CA . GLY A 1 93 ? -1.807 -8.346 -7.636 1.00 92.94 93 GLY A CA 1
ATOM 728 C C . GLY A 1 93 ? -2.487 -6.973 -7.708 1.00 92.94 93 GLY A C 1
ATOM 729 O O . GLY A 1 93 ? -2.213 -6.227 -8.641 1.00 92.94 93 GLY A O 1
ATOM 730 N N . ARG A 1 94 ? -3.348 -6.610 -6.746 1.00 95.44 94 ARG A N 1
ATOM 731 C CA . ARG A 1 94 ? -4.015 -5.295 -6.703 1.00 95.44 94 ARG A CA 1
ATOM 732 C C . ARG A 1 94 ? -3.643 -4.486 -5.477 1.00 95.44 94 ARG A C 1
ATOM 734 O O . ARG A 1 94 ? -3.391 -3.292 -5.600 1.00 95.44 94 ARG A O 1
ATOM 741 N N . THR A 1 95 ? -3.632 -5.111 -4.302 1.00 95.50 95 THR A N 1
ATOM 742 C CA . THR A 1 95 ? -3.312 -4.436 -3.050 1.00 95.50 95 THR A CA 1
ATOM 743 C C . THR A 1 95 ? -2.454 -5.280 -2.111 1.00 95.50 95 THR A C 1
ATOM 745 O O . THR A 1 95 ? -2.541 -6.507 -2.094 1.00 95.50 95 THR A O 1
ATOM 748 N N . TYR A 1 96 ? -1.658 -4.607 -1.279 1.00 94.31 96 TYR A N 1
ATOM 749 C CA . TYR A 1 96 ? -0.777 -5.226 -0.289 1.00 94.31 96 TYR A CA 1
ATOM 750 C C . TYR A 1 96 ? -0.808 -4.486 1.056 1.00 94.31 96 TYR A C 1
ATOM 752 O O . TYR A 1 96 ? -1.096 -3.287 1.135 1.00 94.31 96 TYR A O 1
ATOM 760 N N . ALA A 1 97 ? -0.480 -5.191 2.138 1.00 93.19 97 ALA A N 1
ATOM 761 C CA . ALA A 1 97 ? -0.276 -4.615 3.463 1.00 93.19 97 ALA A CA 1
ATOM 762 C C . ALA A 1 97 ? 0.880 -5.321 4.183 1.00 93.19 97 ALA A C 1
ATOM 764 O O . ALA A 1 97 ? 0.849 -6.529 4.426 1.00 93.19 97 ALA A O 1
ATOM 765 N N . ASN A 1 98 ? 1.907 -4.545 4.544 1.00 84.50 98 ASN A N 1
ATOM 766 C CA . ASN A 1 98 ? 3.035 -5.036 5.331 1.00 84.50 98 ASN A CA 1
ATOM 767 C C . ASN A 1 98 ? 2.798 -4.850 6.839 1.00 84.50 98 ASN A C 1
ATOM 769 O O . ASN A 1 98 ? 2.127 -3.916 7.277 1.00 84.50 98 ASN A O 1
ATOM 773 N N . ASN A 1 99 ? 3.418 -5.702 7.656 1.00 71.44 99 ASN A N 1
ATOM 774 C CA . ASN A 1 99 ? 3.255 -5.654 9.118 1.00 71.44 99 ASN A CA 1
ATOM 775 C C . ASN A 1 99 ? 4.056 -4.533 9.782 1.00 71.44 99 ASN A C 1
ATOM 777 O O . ASN A 1 99 ? 3.978 -4.363 10.997 1.00 71.44 99 ASN A O 1
ATOM 781 N N . LYS A 1 100 ? 4.858 -3.782 9.015 1.00 73.88 100 LYS A N 1
ATOM 782 C CA . LYS A 1 100 ? 5.720 -2.733 9.572 1.00 73.88 100 LYS A CA 1
ATOM 783 C C . LYS A 1 100 ? 4.900 -1.590 10.169 1.00 73.88 100 LYS A C 1
ATOM 785 O O . LYS A 1 100 ? 5.386 -0.897 11.055 1.00 73.88 100 LYS A O 1
ATOM 790 N N . ILE A 1 101 ? 3.665 -1.389 9.698 1.00 68.88 101 ILE A N 1
ATOM 791 C CA . ILE A 1 101 ? 2.779 -0.330 10.184 1.00 68.88 101 ILE A CA 1
ATOM 792 C C . ILE A 1 101 ? 1.406 -0.941 10.522 1.00 68.88 101 ILE A C 1
ATOM 794 O O . ILE A 1 101 ? 0.542 -0.995 9.644 1.00 68.88 101 ILE A O 1
ATOM 798 N N . PRO A 1 102 ? 1.168 -1.366 11.780 1.00 62.69 102 PRO A N 1
ATOM 799 C CA . PRO A 1 102 ? 0.017 -2.193 12.184 1.00 62.69 102 PRO A CA 1
ATOM 800 C C . PRO A 1 102 ? -1.384 -1.552 12.068 1.00 62.69 102 PRO A C 1
ATOM 802 O O . PRO A 1 102 ? -2.360 -2.126 12.542 1.00 62.69 102 PRO A O 1
ATOM 805 N N . HIS A 1 103 ? -1.526 -0.395 11.415 1.00 65.25 103 HIS A N 1
ATOM 806 C CA . HIS A 1 103 ? -2.799 0.326 11.279 1.00 65.25 103 HIS A CA 1
ATOM 807 C C . HIS A 1 103 ? -3.024 0.948 9.889 1.00 65.25 103 HIS A C 1
ATOM 809 O O . HIS A 1 103 ? -3.788 1.904 9.745 1.00 65.25 103 HIS A O 1
ATOM 815 N N . LYS A 1 104 ? -2.340 0.456 8.851 1.00 84.12 104 LYS A N 1
ATOM 816 C CA . LYS A 1 104 ? -2.548 0.928 7.473 1.00 84.12 104 LYS A CA 1
ATOM 817 C C . LYS A 1 104 ? -3.645 0.112 6.783 1.00 84.12 104 LYS A C 1
ATOM 819 O O . LYS A 1 104 ? -3.797 -1.082 7.027 1.00 84.12 104 LYS A O 1
ATOM 824 N N . ARG A 1 105 ? -4.400 0.773 5.904 1.00 92.88 105 ARG A N 1
ATOM 825 C CA . ARG A 1 105 ? -5.267 0.106 4.921 1.00 92.88 105 ARG A CA 1
ATOM 826 C C . ARG A 1 105 ? -4.412 -0.684 3.923 1.00 92.88 105 ARG A C 1
ATOM 828 O O . ARG A 1 105 ? -3.214 -0.408 3.807 1.00 92.88 105 ARG A O 1
ATOM 835 N N . CYS A 1 106 ? -5.032 -1.603 3.183 1.00 94.75 106 CYS A N 1
ATOM 836 C CA . CYS A 1 106 ? -4.396 -2.184 2.002 1.00 94.75 106 CYS A CA 1
ATOM 837 C C . CYS A 1 106 ? -4.025 -1.051 1.034 1.00 94.75 106 CYS A C 1
ATOM 839 O O . CYS A 1 106 ? -4.826 -0.144 0.797 1.00 94.75 106 CYS A O 1
ATOM 841 N N . ARG A 1 107 ? -2.792 -1.069 0.533 1.00 93.75 107 ARG A N 1
ATOM 842 C CA . ARG A 1 107 ?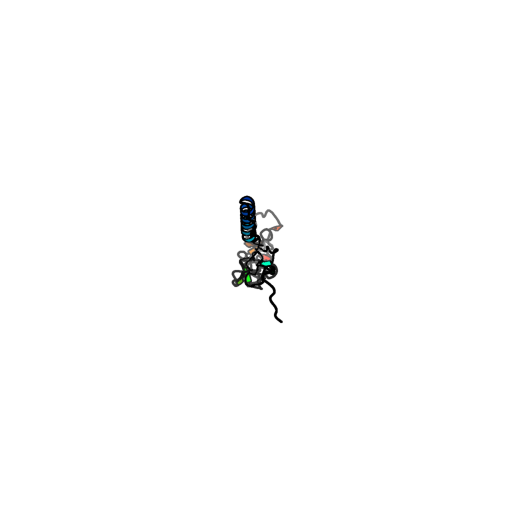 -2.290 -0.097 -0.443 1.00 93.75 107 ARG A CA 1
ATOM 843 C C . ARG A 1 107 ? -2.357 -0.699 -1.824 1.00 93.75 107 ARG A C 1
ATOM 845 O O . ARG A 1 107 ? -2.113 -1.891 -1.958 1.00 93.75 107 ARG A O 1
ATOM 852 N N . GLU A 1 108 ? -2.649 0.120 -2.820 1.00 95.88 108 GLU A N 1
ATOM 853 C CA . GLU A 1 108 ? -2.550 -0.303 -4.211 1.00 95.88 108 GLU A CA 1
ATOM 854 C C . GLU A 1 108 ? -1.104 -0.650 -4.559 1.00 95.88 108 GLU A C 1
ATOM 856 O O . GLU A 1 108 ? -0.166 -0.015 -4.069 1.00 95.88 108 GLU A O 1
ATOM 861 N N . CYS A 1 109 ? -0.945 -1.698 -5.360 1.00 96.12 109 CYS A N 1
ATOM 862 C CA . CYS A 1 109 ? 0.349 -2.085 -5.889 1.00 96.12 109 CYS A CA 1
ATOM 863 C C . CYS A 1 109 ? 0.827 -1.039 -6.898 1.00 96.12 109 CYS A C 1
ATOM 865 O O . CYS A 1 109 ? 0.058 -0.566 -7.736 1.00 96.12 109 CYS A O 1
ATOM 867 N N . SER A 1 110 ? 2.112 -0.721 -6.845 1.00 94.94 110 SER A N 1
ATOM 868 C CA . SER A 1 110 ? 2.781 0.098 -7.843 1.00 94.94 110 SER A CA 1
ATOM 869 C C . SER A 1 110 ? 2.858 -0.654 -9.176 1.00 94.94 110 SER A C 1
ATOM 871 O O . SER A 1 110 ? 2.992 -1.880 -9.211 1.00 94.94 110 SER A O 1
ATOM 873 N N . SER A 1 111 ? 2.812 0.078 -10.284 1.00 94.00 111 SER A N 1
ATOM 874 C CA . SER A 1 111 ? 3.111 -0.446 -11.619 1.00 94.00 111 SER A CA 1
ATOM 875 C C . SER A 1 111 ? 4.498 0.011 -12.056 1.00 94.00 111 SER A C 1
ATOM 877 O O . SER A 1 111 ? 4.868 1.162 -11.816 1.00 94.00 111 SER A O 1
ATOM 879 N N . CYS A 1 112 ? 5.249 -0.857 -12.733 1.00 94.75 112 CYS A N 1
ATOM 880 C CA . CYS A 1 112 ? 6.502 -0.446 -13.360 1.00 94.75 112 CYS A CA 1
ATOM 881 C C . CYS A 1 112 ? 6.236 0.550 -14.493 1.00 94.75 112 CYS A C 1
ATOM 883 O O . CYS A 1 112 ? 5.173 0.525 -15.119 1.00 94.75 112 CYS A O 1
ATOM 885 N N . ALA A 1 113 ? 7.187 1.456 -14.725 1.00 93.88 113 ALA A N 1
ATOM 886 C CA . ALA A 1 113 ? 7.086 2.410 -15.819 1.00 93.88 113 ALA A CA 1
ATOM 887 C C . ALA A 1 113 ? 7.022 1.671 -17.171 1.00 93.88 113 ALA A C 1
ATOM 889 O O . ALA A 1 113 ? 7.489 0.533 -17.273 1.00 93.88 113 ALA A O 1
ATOM 890 N N . PRO A 1 114 ? 6.479 2.299 -18.228 1.00 94.25 114 PRO A N 1
ATOM 891 C CA . PRO A 1 114 ? 6.539 1.726 -19.567 1.00 94.25 114 PRO A CA 1
ATOM 892 C C . PRO A 1 114 ? 7.973 1.326 -19.927 1.00 94.25 114 PRO A C 1
ATOM 894 O O . PRO A 1 114 ? 8.907 2.086 -19.660 1.00 94.25 114 PRO A O 1
ATOM 897 N N . HIS A 1 115 ? 8.129 0.143 -20.519 1.00 92.56 115 HIS A N 1
ATOM 898 C CA . HIS A 1 115 ? 9.413 -0.454 -20.903 1.00 92.56 115 HIS A CA 1
ATOM 899 C C . HIS A 1 115 ? 10.372 -0.786 -19.762 1.00 92.56 115 HIS A C 1
ATOM 901 O O . HIS A 1 115 ? 11.525 -1.104 -20.025 1.00 92.56 115 HIS A O 1
ATOM 907 N N . GLN A 1 116 ? 9.933 -0.706 -18.506 1.00 94.88 116 GLN A N 1
ATOM 908 C CA . GLN A 1 116 ? 10.732 -1.093 -17.351 1.00 94.88 116 GLN A CA 1
ATOM 909 C C . GLN A 1 116 ? 10.436 -2.541 -16.970 1.00 94.88 116 GLN A C 1
ATOM 911 O O . GLN A 1 116 ? 9.281 -2.918 -16.760 1.00 94.88 116 GLN A O 1
ATOM 916 N N . HIS A 1 117 ? 11.481 -3.344 -16.797 1.00 93.94 117 HIS A N 1
ATOM 917 C CA . HIS A 1 117 ? 11.311 -4.733 -16.397 1.00 93.94 117 HIS A CA 1
ATOM 918 C C . HIS A 1 117 ? 10.884 -4.852 -14.929 1.00 93.94 117 HIS A C 1
ATOM 920 O O . HIS A 1 117 ? 11.488 -4.261 -14.022 1.00 93.94 117 HIS A O 1
ATOM 926 N N . MET A 1 118 ? 9.868 -5.678 -14.690 1.00 95.12 118 MET A N 1
ATOM 927 C CA . MET A 1 118 ? 9.410 -6.046 -13.354 1.00 95.12 118 MET A CA 1
ATOM 928 C C . MET A 1 118 ? 10.297 -7.150 -12.773 1.00 95.12 118 MET A C 1
ATOM 930 O O . MET A 1 118 ? 10.489 -8.192 -13.390 1.00 95.12 118 MET A O 1
ATOM 934 N N . GLU A 1 119 ? 10.802 -6.933 -11.562 1.00 95.50 119 GLU A N 1
ATOM 935 C CA . GLU A 1 119 ? 11.592 -7.924 -10.826 1.00 95.50 119 GLU A CA 1
ATOM 936 C C . GLU A 1 119 ? 10.694 -8.882 -10.045 1.00 95.50 119 GLU A C 1
ATOM 938 O O . GLU A 1 119 ? 10.903 -10.095 -10.031 1.00 95.50 119 GLU A O 1
ATOM 943 N N . ARG A 1 120 ? 9.694 -8.328 -9.348 1.00 95.69 120 ARG A N 1
ATOM 944 C CA . ARG A 1 120 ? 8.807 -9.095 -8.472 1.00 95.69 120 ARG A CA 1
ATOM 945 C C . ARG A 1 120 ? 7.381 -8.607 -8.591 1.00 95.69 120 ARG A C 1
ATOM 947 O O . ARG A 1 120 ? 7.115 -7.412 -8.478 1.00 95.69 120 ARG A O 1
ATOM 954 N N . ASN A 1 121 ? 6.478 -9.569 -8.732 1.00 96.00 121 ASN A N 1
ATOM 955 C CA . ASN A 1 121 ? 5.045 -9.336 -8.675 1.00 96.00 121 ASN A CA 1
ATOM 956 C C . ASN A 1 121 ? 4.617 -8.831 -7.294 1.00 96.00 121 ASN A C 1
ATOM 958 O O . ASN A 1 121 ? 5.179 -9.223 -6.266 1.00 96.00 121 ASN A O 1
ATOM 962 N N . CYS A 1 122 ? 3.561 -8.022 -7.277 1.00 96.06 122 CYS A N 1
ATOM 963 C CA . CYS A 1 122 ? 2.901 -7.642 -6.039 1.00 96.06 122 CYS A CA 1
ATOM 964 C C . CYS A 1 122 ? 2.278 -8.862 -5.347 1.00 96.06 122 CYS A C 1
ATOM 966 O O . CYS A 1 122 ? 1.576 -9.665 -5.968 1.00 96.06 122 CYS A O 1
ATOM 968 N N . THR A 1 123 ? 2.491 -8.973 -4.039 1.00 95.19 123 THR A N 1
ATOM 969 C CA . THR A 1 123 ? 1.909 -10.017 -3.188 1.00 95.19 123 THR A CA 1
ATOM 970 C C . THR A 1 123 ? 0.998 -9.387 -2.138 1.00 95.19 123 THR A C 1
ATOM 972 O O . THR A 1 123 ? 0.872 -8.172 -2.055 1.00 95.19 123 THR A O 1
ATOM 975 N N . LEU A 1 124 ? 0.378 -10.194 -1.273 1.00 94.44 124 LEU A N 1
ATOM 976 C CA . LEU A 1 124 ? -0.426 -9.659 -0.168 1.00 94.44 124 LEU A CA 1
ATOM 977 C C . LEU A 1 124 ? 0.398 -8.822 0.826 1.00 94.44 124 LEU A C 1
ATOM 979 O O . LEU A 1 124 ? -0.156 -7.977 1.526 1.00 94.44 124 LEU A O 1
ATOM 983 N N . THR A 1 125 ? 1.711 -9.044 0.908 1.00 93.25 125 THR A N 1
ATOM 984 C CA . THR A 1 125 ? 2.586 -8.434 1.923 1.00 93.25 125 THR A CA 1
ATOM 985 C C . THR A 1 125 ? 3.655 -7.512 1.346 1.00 93.25 125 THR A C 1
ATOM 987 O O . THR A 1 125 ? 4.263 -6.748 2.102 1.00 93.25 125 THR A O 1
ATOM 990 N N . SER A 1 126 ? 3.875 -7.541 0.031 1.00 92.88 126 SER A N 1
ATOM 991 C CA . SER A 1 126 ? 4.910 -6.766 -0.651 1.00 92.88 126 SER A CA 1
ATOM 992 C C . SER A 1 126 ? 4.383 -6.093 -1.910 1.00 92.88 126 SER A C 1
ATOM 994 O O . SER A 1 126 ? 3.646 -6.706 -2.678 1.00 92.88 126 SER A O 1
ATOM 996 N N . ASP A 1 127 ? 4.840 -4.866 -2.142 1.00 95.00 127 ASP A N 1
ATOM 997 C CA . ASP A 1 127 ? 4.599 -4.146 -3.390 1.00 95.00 127 ASP A CA 1
ATOM 998 C C . ASP A 1 127 ? 5.305 -4.814 -4.583 1.00 95.00 127 ASP A C 1
ATOM 1000 O O . ASP A 1 127 ? 6.222 -5.626 -4.400 1.00 95.00 127 ASP A O 1
ATOM 1004 N N . THR A 1 128 ? 4.911 -4.414 -5.790 1.00 95.81 128 THR A N 1
ATOM 1005 C CA . THR A 1 128 ? 5.657 -4.666 -7.024 1.00 95.81 128 THR A CA 1
ATOM 1006 C C . THR A 1 128 ? 7.062 -4.079 -6.913 1.00 95.81 128 THR A C 1
ATOM 1008 O O . THR A 1 128 ? 7.241 -2.953 -6.444 1.00 95.81 128 THR A O 1
ATOM 1011 N N . GLN A 1 129 ? 8.068 -4.826 -7.367 1.00 95.75 129 GLN A N 1
ATOM 1012 C CA . GLN A 1 129 ? 9.440 -4.327 -7.480 1.00 95.75 129 GLN A CA 1
ATOM 1013 C C . GLN A 1 129 ? 9.837 -4.262 -8.946 1.00 95.75 129 GLN A C 1
ATOM 1015 O O . GLN A 1 129 ? 9.638 -5.220 -9.693 1.00 95.75 129 GLN A O 1
ATOM 1020 N N . CYS A 1 130 ? 10.403 -3.126 -9.338 1.00 95.56 130 CYS A N 1
ATOM 1021 C CA . CYS A 1 130 ? 10.816 -2.842 -10.703 1.00 95.56 130 CYS A CA 1
ATOM 1022 C C . CYS A 1 130 ? 12.331 -2.683 -10.748 1.00 95.56 130 CYS A C 1
ATOM 1024 O O . CYS A 1 130 ? 12.926 -2.053 -9.871 1.00 95.56 130 CYS A O 1
ATOM 1026 N N . THR A 1 131 ? 12.949 -3.239 -11.782 1.00 92.88 131 THR A N 1
ATOM 1027 C CA . THR A 1 131 ? 14.393 -3.129 -11.995 1.00 92.88 131 THR A CA 1
ATOM 1028 C C . THR A 1 131 ? 14.741 -1.802 -12.669 1.00 92.88 131 THR A C 1
ATOM 1030 O O . THR A 1 131 ? 13.878 -1.113 -13.209 1.00 92.88 131 THR A O 1
ATOM 1033 N N . LYS A 1 132 ? 16.027 -1.448 -12.695 1.00 91.00 132 LYS A N 1
ATOM 1034 C CA . LYS A 1 132 ? 16.543 -0.363 -13.549 1.00 91.00 132 LYS A CA 1
ATOM 1035 C C . LYS A 1 132 ? 16.933 -0.862 -14.950 1.00 91.00 132 LYS A C 1
ATOM 1037 O O . LYS A 1 132 ? 17.769 -0.250 -15.599 1.00 91.00 132 LYS A O 1
ATOM 1042 N N . SER A 1 133 ? 16.380 -1.996 -15.379 1.00 89.38 133 SER A N 1
ATOM 1043 C CA . SER A 1 133 ? 16.571 -2.564 -16.713 1.00 89.38 133 SER A CA 1
ATOM 1044 C C . SER A 1 133 ? 15.347 -2.254 -17.568 1.00 89.38 133 SER A C 1
ATOM 1046 O O . SER A 1 133 ? 14.219 -2.217 -17.061 1.00 89.38 133 SER A O 1
ATOM 1048 N N . CYS A 1 134 ? 15.594 -2.004 -18.847 1.00 90.62 134 CYS A N 1
ATOM 1049 C CA . CYS A 1 134 ? 14.575 -1.623 -19.805 1.00 90.62 134 CYS A CA 1
ATOM 1050 C C . CYS A 1 134 ? 14.510 -2.618 -20.968 1.00 90.62 134 CYS A C 1
ATOM 1052 O O . CYS A 1 134 ? 15.477 -3.339 -21.224 1.00 90.62 134 CYS A O 1
ATOM 1054 N N . ASP A 1 135 ? 13.379 -2.622 -21.673 1.00 90.00 135 ASP A N 1
ATOM 1055 C CA . ASP A 1 135 ? 13.226 -3.345 -22.936 1.00 90.00 135 ASP A CA 1
ATOM 1056 C C . ASP A 1 135 ? 14.278 -2.881 -23.963 1.00 90.00 135 ASP A C 1
ATOM 1058 O O . ASP A 1 135 ? 14.783 -1.754 -23.914 1.00 90.00 135 ASP A O 1
ATOM 1062 N N . LYS A 1 136 ? 14.548 -3.717 -24.971 1.00 84.50 136 LYS A N 1
ATOM 1063 C CA . LYS A 1 136 ? 15.449 -3.369 -26.078 1.00 84.50 136 LYS A CA 1
ATOM 1064 C C . LYS A 1 136 ? 15.027 -2.058 -26.759 1.00 84.50 136 LYS A C 1
ATOM 1066 O O . LYS A 1 136 ? 13.860 -1.877 -27.105 1.00 84.50 136 LYS A O 1
ATOM 1071 N N . GLY A 1 137 ? 15.994 -1.170 -26.999 1.00 80.75 137 GLY A N 1
ATOM 1072 C CA . GLY A 1 137 ? 15.757 0.159 -27.575 1.00 80.75 137 GLY A CA 1
ATOM 1073 C C . GLY A 1 137 ? 15.367 1.231 -26.550 1.00 80.75 137 GLY A C 1
ATOM 1074 O O . GLY A 1 137 ? 15.057 2.358 -26.943 1.00 80.75 137 GLY A O 1
ATOM 1075 N N . PHE A 1 138 ? 15.406 0.909 -25.254 1.00 86.19 138 PHE A N 1
ATOM 1076 C CA . PHE A 1 138 ? 15.216 1.846 -24.153 1.00 86.19 138 PHE A CA 1
ATOM 1077 C C . PHE A 1 138 ? 16.376 1.766 -23.164 1.00 86.19 138 PHE A C 1
ATOM 1079 O O . PHE A 1 138 ? 16.933 0.702 -22.928 1.00 86.19 138 PHE A O 1
ATOM 1086 N N . TYR A 1 139 ? 16.686 2.890 -22.525 1.00 85.31 139 TYR A N 1
ATOM 1087 C CA . TYR A 1 139 ? 17.695 2.974 -21.474 1.00 85.31 139 TYR A CA 1
ATOM 1088 C C . TYR A 1 139 ? 17.120 3.594 -20.201 1.00 85.31 139 TYR A C 1
ATOM 1090 O O . TYR A 1 139 ? 16.127 4.333 -20.228 1.00 85.31 139 TYR A O 1
ATOM 1098 N N . TRP A 1 140 ? 17.761 3.322 -19.066 1.00 88.88 140 TRP A N 1
ATOM 1099 C CA . TRP A 1 140 ? 17.338 3.855 -17.776 1.00 88.88 140 TRP A CA 1
ATOM 1100 C C . TRP A 1 140 ? 17.760 5.319 -17.593 1.00 88.88 140 TRP A C 1
ATOM 1102 O O . TRP A 1 140 ? 18.935 5.638 -17.412 1.00 88.88 140 TRP A O 1
ATOM 1112 N N . GLY A 1 141 ? 16.790 6.234 -17.583 1.00 85.38 141 GLY A N 1
ATOM 1113 C CA . GLY A 1 141 ? 17.032 7.653 -17.334 1.00 85.38 141 GLY A CA 1
ATOM 1114 C C . GLY A 1 141 ? 17.037 7.990 -15.843 1.00 85.38 141 GLY A C 1
ATOM 1115 O O . GLY A 1 141 ? 15.970 8.139 -15.244 1.00 85.38 141 GLY A O 1
ATOM 1116 N N . ASN A 1 142 ? 18.218 8.202 -15.253 1.00 82.56 142 ASN A N 1
ATOM 1117 C CA . ASN A 1 142 ? 18.365 8.535 -13.826 1.00 82.56 142 ASN A CA 1
ATOM 1118 C C . ASN A 1 142 ? 17.643 9.829 -13.409 1.00 82.56 142 ASN A C 1
ATOM 1120 O O . ASN A 1 142 ? 17.115 9.894 -12.303 1.00 82.56 142 ASN A O 1
ATOM 1124 N N . ALA A 1 143 ? 17.559 10.830 -14.292 1.00 81.25 143 ALA A N 1
ATOM 1125 C CA . ALA A 1 143 ? 16.916 12.114 -13.993 1.00 81.25 143 ALA A CA 1
ATOM 1126 C C . ALA A 1 143 ? 15.404 12.001 -13.715 1.00 81.25 143 ALA A C 1
ATOM 1128 O O . ALA A 1 143 ? 14.839 12.806 -12.977 1.00 81.25 143 ALA A O 1
ATOM 1129 N N . HIS A 1 144 ? 14.739 10.999 -14.295 1.00 81.88 144 HIS A N 1
ATOM 1130 C CA . HIS A 1 144 ? 13.287 10.820 -14.190 1.00 81.88 144 HIS A CA 1
ATOM 1131 C C . HIS A 1 144 ? 12.878 9.451 -13.637 1.00 81.88 144 HIS A C 1
ATOM 1133 O O . HIS A 1 144 ? 11.682 9.177 -13.566 1.00 81.88 144 HIS A O 1
ATOM 1139 N N . TYR A 1 145 ? 13.846 8.602 -13.274 1.00 88.81 145 TYR A N 1
ATOM 1140 C CA . TYR A 1 145 ? 13.637 7.228 -12.807 1.00 88.81 145 TYR A CA 1
ATOM 1141 C C . TYR A 1 145 ? 12.680 6.428 -13.708 1.00 88.81 145 TYR A C 1
ATOM 1143 O O . TYR A 1 145 ? 11.754 5.774 -13.227 1.00 88.81 145 TYR A O 1
ATOM 1151 N N . LYS A 1 146 ? 12.877 6.522 -15.029 1.00 91.31 146 LYS A N 1
ATOM 1152 C CA . LYS A 1 146 ? 12.056 5.830 -16.032 1.00 91.31 146 LYS A CA 1
ATOM 1153 C C . LYS A 1 146 ? 12.879 5.410 -17.241 1.00 91.31 146 LYS A C 1
ATOM 1155 O O . LYS A 1 146 ? 13.902 6.030 -17.545 1.00 91.31 146 LYS A O 1
ATOM 1160 N N . CYS A 1 147 ? 12.377 4.419 -17.966 1.00 90.62 147 CYS A N 1
ATOM 1161 C CA . CYS A 1 147 ? 12.924 4.037 -19.258 1.00 90.62 147 CYS A CA 1
ATOM 1162 C C . CYS A 1 147 ? 12.618 5.113 -20.306 1.00 90.62 147 CYS A C 1
ATOM 1164 O O . CYS A 1 147 ? 11.503 5.637 -20.396 1.00 90.62 147 CYS A O 1
ATOM 1166 N N . ARG A 1 148 ? 13.639 5.484 -21.074 1.00 86.44 148 ARG A N 1
ATOM 1167 C CA . ARG A 1 148 ? 13.568 6.452 -22.170 1.00 86.44 148 ARG A CA 1
ATOM 1168 C C . ARG A 1 148 ? 13.998 5.770 -23.454 1.00 86.44 148 ARG A C 1
ATOM 1170 O O . ARG A 1 148 ? 14.906 4.950 -23.429 1.00 86.44 148 ARG A O 1
ATOM 1177 N N . ALA A 1 149 ? 13.352 6.124 -24.558 1.00 85.38 149 ALA A N 1
ATOM 1178 C CA . ALA A 1 149 ? 13.725 5.592 -25.859 1.00 85.38 149 ALA A CA 1
ATOM 1179 C C . ALA A 1 149 ? 15.161 6.002 -26.210 1.00 85.38 149 ALA A C 1
ATOM 1181 O O . ALA A 1 149 ? 15.558 7.154 -25.997 1.00 85.38 149 ALA A O 1
ATOM 1182 N N . CYS A 1 150 ? 15.920 5.062 -26.757 1.00 78.88 150 CYS A N 1
ATOM 1183 C CA . CYS A 1 150 ? 17.205 5.337 -27.376 1.00 78.88 150 CYS A CA 1
ATOM 1184 C C . CYS A 1 150 ? 16.987 6.183 -28.640 1.00 78.88 150 CYS A C 1
ATOM 1186 O O . CYS A 1 150 ? 16.090 5.914 -29.442 1.00 78.88 150 CYS A O 1
ATOM 1188 N N . SER A 1 151 ? 17.797 7.226 -28.816 1.00 73.00 151 SER A N 1
ATOM 1189 C CA . SER A 1 151 ? 17.782 8.070 -30.011 1.00 73.00 151 SER A CA 1
ATOM 1190 C C . SER A 1 151 ? 18.897 7.660 -30.967 1.00 73.00 151 SER A C 1
ATOM 1192 O O . SER A 1 151 ? 20.046 7.532 -30.561 1.00 73.00 151 SER A O 1
ATOM 1194 N N . TRP A 1 152 ? 18.553 7.515 -32.244 1.00 62.72 152 TRP A N 1
ATOM 1195 C CA . TRP A 1 152 ? 19.459 7.104 -33.326 1.00 62.72 152 TRP A CA 1
ATOM 1196 C C . TRP A 1 152 ? 20.219 8.270 -33.960 1.00 62.72 152 TRP A C 1
ATOM 1198 O O . TRP A 1 152 ? 21.169 8.077 -34.708 1.00 62.72 152 TRP A O 1
ATOM 1208 N N . CYS A 1 153 ? 19.784 9.493 -33.669 1.00 59.16 153 CYS A N 1
ATOM 1209 C CA . CYS A 1 153 ? 20.420 10.709 -34.133 1.00 59.16 153 CYS A CA 1
ATOM 1210 C C . CYS A 1 153 ? 21.037 11.411 -32.926 1.00 59.16 153 CYS A C 1
ATOM 1212 O O . CYS A 1 153 ? 20.345 11.635 -31.931 1.00 59.16 153 CYS A O 1
ATOM 1214 N N . PHE A 1 154 ? 22.296 11.829 -33.042 1.00 61.66 154 PHE A N 1
ATOM 1215 C CA . PHE A 1 154 ? 22.860 12.855 -32.173 1.00 61.66 154 PHE A CA 1
ATOM 1216 C C . PHE A 1 154 ? 22.677 14.234 -32.815 1.00 61.66 154 PHE A C 1
ATOM 1218 O O . PHE A 1 154 ? 23.514 14.651 -33.614 1.00 61.66 154 PHE A O 1
ATOM 1225 N N . PRO A 1 155 ? 21.648 15.009 -32.438 1.00 54.72 155 PRO A N 1
ATOM 1226 C CA . PRO A 1 155 ? 21.724 16.448 -32.560 1.00 54.72 155 PRO A CA 1
ATOM 1227 C C . PRO A 1 155 ? 21.807 17.046 -31.154 1.00 54.72 155 PRO A C 1
ATOM 1229 O O . PRO A 1 155 ? 20.835 17.065 -30.409 1.00 54.72 155 PRO A O 1
ATOM 1232 N N . ARG A 1 156 ? 23.003 17.539 -30.811 1.00 56.25 156 ARG A N 1
ATOM 1233 C CA . ARG A 1 156 ? 23.272 18.508 -29.732 1.00 56.25 156 ARG A CA 1
ATOM 1234 C C . ARG A 1 156 ? 22.536 18.228 -28.413 1.00 56.25 156 ARG A C 1
ATOM 1236 O O . ARG A 1 156 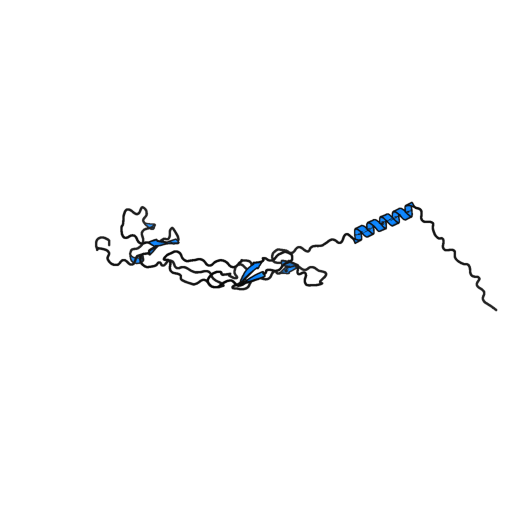? 21.596 18.933 -28.051 1.00 56.25 156 ARG A O 1
ATOM 1243 N N . VAL A 1 157 ? 23.005 17.241 -27.655 1.00 57.44 157 VAL A N 1
ATOM 1244 C CA . VAL A 1 157 ? 22.559 17.072 -26.266 1.00 57.44 157 VAL A CA 1
ATOM 1245 C C . VAL A 1 157 ? 23.295 18.091 -25.394 1.00 57.44 157 VAL A C 1
ATOM 1247 O O . VAL A 1 157 ? 24.521 18.157 -25.398 1.00 57.44 157 VAL A O 1
ATOM 1250 N N . LEU A 1 158 ? 22.530 18.909 -24.672 1.00 54.78 158 LEU A N 1
ATOM 1251 C CA . LEU A 1 158 ? 23.009 20.025 -23.850 1.00 54.78 158 LEU A CA 1
ATOM 1252 C C . LEU A 1 158 ? 23.781 19.589 -22.587 1.00 54.78 158 LEU A C 1
ATOM 1254 O O . LEU A 1 158 ? 24.431 20.436 -21.981 1.00 54.78 158 LEU A O 1
ATOM 1258 N N . HIS A 1 159 ? 23.752 18.304 -22.195 1.00 58.22 159 HIS A N 1
ATOM 1259 C CA . HIS A 1 159 ? 24.424 17.817 -20.983 1.00 58.22 159 HIS A CA 1
ATOM 1260 C C . HIS A 1 159 ? 25.005 16.388 -21.112 1.00 58.22 159 HIS A C 1
ATOM 1262 O O . HIS A 1 159 ? 24.282 15.472 -21.507 1.00 58.22 159 HIS A O 1
ATOM 1268 N N . PRO A 1 160 ? 26.275 16.161 -20.707 1.00 57.28 160 PRO A N 1
ATOM 1269 C CA . PRO A 1 160 ? 26.947 14.852 -20.760 1.00 57.28 160 PRO A CA 1
ATOM 1270 C C . PRO A 1 160 ? 26.320 13.753 -19.889 1.00 57.28 160 PRO A C 1
ATOM 1272 O O . PRO A 1 160 ? 26.498 12.574 -20.166 1.00 57.28 160 PRO A O 1
ATOM 1275 N N . SER A 1 161 ? 25.596 14.116 -18.827 1.00 58.94 161 SER A N 1
ATOM 1276 C CA . SER A 1 161 ? 25.028 13.171 -17.852 1.00 58.94 161 SER A CA 1
ATOM 1277 C C . SER A 1 161 ? 23.752 12.460 -18.315 1.00 58.94 161 SER A C 1
ATOM 1279 O O . SER A 1 161 ? 23.326 11.507 -17.668 1.00 58.94 161 SER A O 1
ATOM 1281 N N . ASP A 1 162 ? 23.137 12.921 -19.408 1.00 61.34 162 ASP A N 1
ATOM 1282 C CA . ASP A 1 162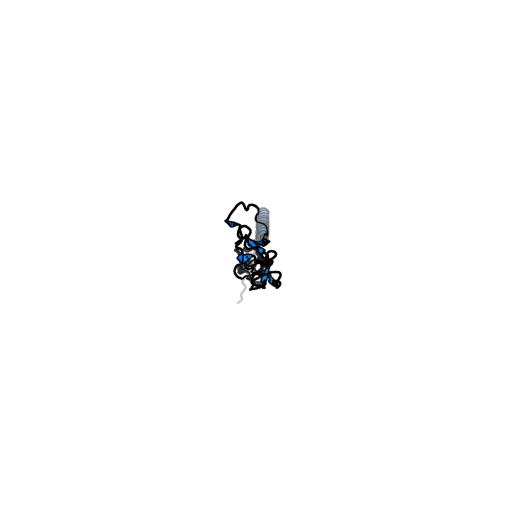 ? 21.907 12.344 -19.971 1.00 61.34 162 ASP A CA 1
ATOM 1283 C C . ASP A 1 162 ? 22.162 11.450 -21.196 1.00 61.34 162 ASP A C 1
ATOM 1285 O O . ASP A 1 162 ? 21.216 10.863 -21.740 1.00 61.34 162 ASP A O 1
ATOM 1289 N N . MET A 1 163 ? 23.424 11.360 -21.630 1.00 62.12 163 MET A N 1
ATOM 1290 C CA . MET A 1 163 ? 23.850 10.557 -22.770 1.00 62.12 163 MET A CA 1
ATOM 1291 C C . MET A 1 163 ? 23.915 9.076 -22.360 1.00 62.12 163 MET A C 1
ATOM 1293 O O . MET A 1 163 ? 24.690 8.734 -21.465 1.00 62.12 163 MET A O 1
ATOM 1297 N N . PRO A 1 164 ? 23.089 8.198 -22.960 1.00 66.69 164 PRO A N 1
ATOM 1298 C CA . PRO A 1 164 ? 23.104 6.775 -22.641 1.00 66.69 164 PRO A CA 1
ATOM 1299 C C . PRO A 1 164 ? 24.385 6.106 -23.137 1.00 66.69 164 PRO A C 1
ATOM 1301 O O . PRO A 1 164 ? 24.919 6.476 -24.186 1.00 66.69 164 PRO A O 1
ATOM 1304 N N . LEU A 1 165 ? 24.854 5.089 -22.412 1.00 67.81 165 LEU A N 1
ATOM 1305 C CA . LEU A 1 165 ? 25.932 4.233 -22.890 1.00 67.81 165 LEU A CA 1
ATOM 1306 C C . 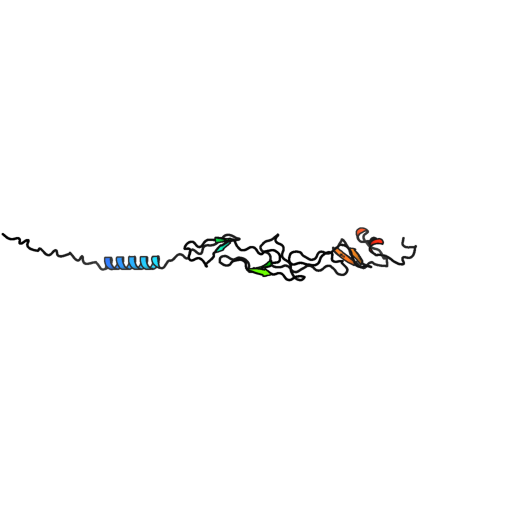LEU A 1 165 ? 25.419 3.422 -24.088 1.00 67.81 165 LEU A C 1
ATOM 1308 O O . LEU A 1 165 ? 24.323 2.871 -24.038 1.00 67.81 165 LEU A O 1
ATOM 1312 N N . VAL A 1 166 ? 26.216 3.303 -25.152 1.00 68.38 166 VAL A N 1
ATOM 1313 C CA . VAL A 1 166 ? 25.839 2.530 -26.354 1.00 68.38 166 VAL A CA 1
ATOM 1314 C C . VAL A 1 166 ? 25.462 1.084 -26.001 1.00 68.38 166 VAL A C 1
ATOM 1316 O O . VAL A 1 166 ? 24.526 0.536 -26.578 1.00 68.38 166 VAL A O 1
ATOM 1319 N N . ALA A 1 167 ? 26.135 0.496 -25.007 1.00 67.69 167 ALA A N 1
ATOM 1320 C CA . ALA A 1 167 ? 25.835 -0.845 -24.513 1.00 67.69 167 ALA A CA 1
ATOM 1321 C C . ALA A 1 167 ? 24.418 -0.982 -23.919 1.00 67.69 167 ALA A C 1
ATOM 1323 O O . ALA A 1 167 ? 23.823 -2.044 -24.045 1.00 67.69 167 ALA A O 1
ATOM 1324 N N . ASP A 1 168 ? 23.843 0.078 -23.338 1.00 75.00 168 ASP A N 1
ATOM 1325 C CA . ASP A 1 168 ? 22.485 0.036 -22.769 1.00 75.00 168 ASP A CA 1
ATOM 1326 C C . ASP A 1 168 ? 21.396 0.037 -23.852 1.00 75.00 168 ASP A C 1
ATOM 1328 O O . ASP A 1 168 ? 20.248 -0.309 -23.587 1.00 75.00 168 ASP A O 1
ATOM 1332 N N . CYS A 1 169 ? 21.739 0.448 -25.074 1.00 75.69 169 CYS A N 1
ATOM 1333 C CA . CYS A 1 169 ? 20.803 0.558 -26.187 1.00 75.69 169 CYS A CA 1
ATOM 1334 C C . CYS A 1 169 ? 20.851 -0.636 -27.155 1.00 75.69 169 CYS A C 1
ATOM 1336 O O . CYS A 1 169 ? 20.111 -0.614 -28.138 1.00 75.69 169 CYS A O 1
ATOM 1338 N N . ASP A 1 170 ? 21.676 -1.662 -26.882 1.00 68.38 170 ASP A N 1
ATOM 1339 C CA . ASP A 1 170 ? 21.820 -2.897 -27.676 1.00 68.38 170 ASP A CA 1
ATOM 1340 C C . ASP A 1 170 ? 21.763 -2.640 -29.191 1.00 68.38 170 ASP A C 1
ATOM 1342 O O . ASP A 1 170 ? 20.826 -3.027 -29.906 1.00 68.38 170 ASP A O 1
ATOM 1346 N N . VAL A 1 171 ? 22.763 -1.909 -29.686 1.00 65.56 171 VAL A N 1
ATOM 1347 C CA . VAL A 1 171 ? 22.717 -1.367 -31.041 1.00 65.56 171 VAL A CA 1
ATOM 1348 C C . VAL A 1 171 ? 23.209 -2.388 -32.062 1.00 65.56 171 VAL A C 1
ATOM 1350 O O . VAL A 1 171 ? 24.385 -2.739 -32.106 1.00 65.56 171 VAL A O 1
ATOM 1353 N N . HIS A 1 172 ? 22.312 -2.839 -32.936 1.00 53.50 172 HIS A N 1
ATOM 1354 C CA . HIS A 1 172 ? 22.696 -3.546 -34.155 1.00 53.50 172 HIS A CA 1
ATOM 1355 C C . HIS A 1 172 ? 22.730 -2.556 -35.319 1.00 53.50 172 HIS A C 1
ATOM 1357 O O . HIS A 1 172 ? 21.733 -1.888 -35.585 1.00 53.50 172 HIS A O 1
ATOM 1363 N N . GLY A 1 173 ? 23.858 -2.501 -36.030 1.00 53.53 173 GLY A N 1
ATOM 1364 C CA . GLY A 1 173 ? 23.975 -1.752 -37.283 1.00 53.53 173 GLY A CA 1
ATOM 1365 C C . GLY A 1 173 ? 24.409 -0.291 -37.154 1.00 53.53 173 GLY A C 1
ATOM 1366 O O . GLY A 1 173 ? 24.001 0.507 -37.991 1.00 53.53 173 GLY A O 1
ATOM 1367 N N . ILE A 1 174 ? 25.227 0.072 -36.154 1.00 52.25 174 ILE A N 1
ATOM 1368 C CA . ILE A 1 174 ? 25.887 1.390 -36.160 1.00 52.25 174 ILE A CA 1
ATOM 1369 C C . ILE A 1 174 ? 26.977 1.401 -37.245 1.00 52.25 174 ILE A C 1
ATOM 1371 O O . ILE A 1 174 ? 27.850 0.528 -37.226 1.00 52.25 174 ILE A O 1
ATOM 1375 N N . PRO A 1 175 ? 26.958 2.372 -38.168 1.00 46.56 175 PRO A N 1
ATOM 1376 C CA . PRO A 1 175 ? 28.082 2.658 -39.053 1.00 46.56 175 PRO A CA 1
ATOM 1377 C C . PRO A 1 175 ? 29.367 3.005 -38.265 1.00 46.56 175 PRO A C 1
ATOM 1379 O O . PRO A 1 175 ? 29.311 3.644 -37.217 1.00 46.56 175 PRO A O 1
ATOM 1382 N N . ILE A 1 176 ? 30.531 2.559 -38.755 1.00 49.81 176 ILE A N 1
ATOM 1383 C CA . ILE A 1 176 ? 31.855 2.651 -38.086 1.00 49.81 176 ILE A CA 1
ATOM 1384 C C . ILE A 1 176 ? 32.246 4.097 -37.705 1.00 49.81 176 ILE A C 1
ATOM 1386 O O . ILE A 1 176 ? 33.052 4.317 -36.810 1.00 49.81 176 ILE A O 1
ATOM 1390 N N . ASP A 1 177 ? 31.640 5.087 -38.343 1.00 50.88 177 ASP A N 1
ATOM 1391 C CA . ASP A 1 177 ? 31.832 6.524 -38.145 1.00 50.88 177 ASP A CA 1
ATOM 1392 C C . ASP A 1 177 ? 31.256 7.094 -36.831 1.00 50.88 177 ASP A C 1
ATOM 1394 O O . ASP A 1 177 ? 31.442 8.279 -36.556 1.00 50.88 177 ASP A O 1
ATOM 1398 N N . TYR A 1 178 ? 30.606 6.271 -36.002 1.00 50.47 178 TYR A N 1
ATOM 1399 C CA . TYR A 1 178 ? 30.016 6.672 -34.713 1.00 50.47 178 TYR A CA 1
ATOM 1400 C C . TYR A 1 178 ? 30.564 5.895 -33.492 1.00 50.47 178 TYR A C 1
ATOM 1402 O O . TYR A 1 178 ? 29.888 5.835 -32.461 1.00 50.47 178 TYR A O 1
ATOM 1410 N N . GLN A 1 179 ? 31.761 5.296 -33.592 1.00 47.25 179 GLN A N 1
ATOM 1411 C CA . GLN A 1 179 ? 32.494 4.688 -32.462 1.00 47.25 179 GLN A CA 1
ATOM 1412 C C . GLN A 1 179 ? 33.455 5.666 -31.780 1.00 47.25 179 GLN A C 1
ATOM 1414 O O . GLN A 1 179 ? 34.139 6.427 -32.499 1.00 47.25 179 GLN A O 1
#

Radius of gyration: 41.58 Å; chains: 1; bounding box: 85×38×135 Å

InterPro domains:
  IPR001368 TNFR/NGFR cysteine-rich region [PF00020] (46-87)
  IPR001368 TNFR/NGFR cysteine-rich region [PF00020] (90-130)
  IPR001368 TNFR/NGFR cysteine-rich region [PS00652] (90-130)
  IPR001368 TNFR/NGFR cysteine-rich region [PS50050] (45-87)
  IPR001368 TNFR/NGFR cysteine-rich region [PS50050] (89-130)
  IPR001368 TNFR/NGFR cysteine-rich region [SM00208] (46-87)
  IPR001368 TNFR/NGFR cysteine-rich region [SM00208] (90-130)
  IPR001368 TNFR/NGFR cysteine-rich region [SM00208] (134-169)
  IPR052302 Neurotrophin receptor-related death domain-containing protein [PTHR46605] (15-172)

Sequence (179 aa):
MIDRRSKKSGQVCMRSLNLNSLLLVLFVLAVFVEYSNSSPSYAVRCPRGYYTNRAHSDVRRRCVPCYRCPSGYGVRRPCGQFTDTVCEACTVGRTYANNKIPHKRCRECSSCAPHQHMERNCTLTSDTQCTKSCDKGFYWGNAHYKCRACSWCFPRVLHPSDMPLVADCDVHGIPIDYQ

Secondary structure (DSSP, 8-state):
------------------HHHHHHHHHHHHHHHHHHH------PPPPTTEEE--SS--SS--EEEPP---TTEEEEE---SS---EEEE--TTTEE--TTSTTPPPEEPPPPPTTEEEEE---SSS--EEEEEE-TTEEEETTTTEEEEPPS-----S-GGGPPPGGGGT-S---GGG-

Foldseek 3Di:
DDDDDDDDDDDDPPDPQDPVNVVVVVVVVVVVVVVVVPDPPPLPFDDPQWAFEPPDPPPDRDTDGADFDDFQKAFPDDDDRHDHTDIDGHDFQFWADASPDRHGGTDGADDAAVQWAWPDGGGNHDHTHTDQAGDAQWHQAPVVRHTDGHDPDDDDDPDPNRDDDPVSNVDDDDDPVPD

pLDDT: mean 77.38, std 17.67, range [33.78, 96.5]